Protein AF-A0A7V3FYU0-F1 (afdb_monomer)

Nearest PDB structures (foldseek):
  7xhv-assembly1_A  TM=7.134E-01  e=4.755E-02  Mus musculus
  3eeh-assembly1_A  TM=7.083E-01  e=7.021E-02  Haloarcula marismortui
  4zqd-assembly2_C  TM=6.406E-01  e=5.778E-02  Mus musculus
  6e3u-assembly1_A  TM=6.065E-01  e=4.755E-02  Mus musculus
  4zp4-assembly2_C  TM=5.698E-01  e=6.579E-02  Mus musculus

Mean predicted aligned error: 11.91 Å

Structure (mmCIF, N/CA/C/O backbone):
data_AF-A0A7V3FYU0-F1
#
_entry.id   AF-A0A7V3FYU0-F1
#
loop_
_atom_site.group_PDB
_atom_site.id
_atom_site.type_symbol
_atom_site.label_atom_id
_atom_site.label_alt_id
_atom_site.label_comp_id
_atom_site.label_asym_id
_atom_site.label_entity_id
_atom_site.label_seq_id
_atom_site.pdbx_PDB_ins_code
_atom_site.Cartn_x
_atom_site.Cartn_y
_atom_site.Cartn_z
_atom_site.occupancy
_atom_site.B_iso_or_equiv
_atom_site.auth_seq_id
_atom_site.auth_comp_id
_atom_site.auth_asym_id
_atom_site.auth_atom_id
_atom_site.pdbx_PDB_model_num
ATOM 1 N N . MET A 1 1 ? -1.149 9.974 63.759 1.00 42.44 1 MET A N 1
ATOM 2 C CA . MET A 1 1 ? -1.569 8.690 63.158 1.00 42.44 1 MET A CA 1
ATOM 3 C C . MET A 1 1 ? -2.944 8.924 62.542 1.00 42.44 1 MET A C 1
ATOM 5 O O . MET A 1 1 ? -3.722 9.598 63.203 1.00 42.44 1 MET A O 1
ATOM 9 N N . ALA A 1 2 ? -3.176 8.414 61.322 1.00 36.56 2 ALA A N 1
ATOM 10 C CA . ALA A 1 2 ? -4.229 8.757 60.337 1.00 36.56 2 ALA A CA 1
ATOM 11 C C . ALA A 1 2 ? -4.003 10.093 59.594 1.00 36.56 2 ALA A C 1
ATOM 13 O O . ALA A 1 2 ? -3.710 11.099 60.227 1.00 36.56 2 ALA A O 1
ATOM 14 N N . GLU A 1 3 ? -4.116 10.221 58.274 1.00 37.09 3 GLU A N 1
ATOM 15 C CA . GLU A 1 3 ? -4.062 9.294 57.135 1.00 37.09 3 GLU A CA 1
ATOM 16 C C . GLU A 1 3 ? -3.804 10.192 55.908 1.00 37.09 3 GLU A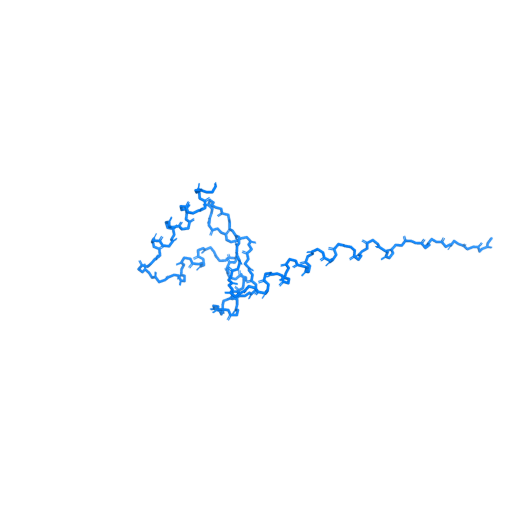 C 1
ATOM 18 O O . GLU A 1 3 ? -4.351 11.291 55.816 1.00 37.09 3 GLU A O 1
ATOM 23 N N . ARG A 1 4 ? -2.913 9.785 54.997 1.00 37.16 4 ARG A N 1
ATOM 24 C CA . ARG A 1 4 ? -2.650 10.512 53.748 1.00 37.16 4 ARG A CA 1
ATOM 25 C C . ARG A 1 4 ? -3.772 10.215 52.757 1.00 37.16 4 ARG A C 1
ATOM 27 O O . ARG A 1 4 ? -3.982 9.053 52.433 1.00 37.16 4 ARG A O 1
ATOM 34 N N . GLN A 1 5 ? -4.361 11.247 52.167 1.00 43.19 5 GLN A N 1
ATOM 35 C CA . GLN A 1 5 ? -5.032 11.135 50.871 1.00 43.19 5 GLN A CA 1
ATOM 36 C C . GLN A 1 5 ? -4.252 11.941 49.828 1.00 43.19 5 GLN A C 1
ATOM 38 O O . GLN A 1 5 ? -4.171 13.162 49.948 1.00 43.19 5 GLN A O 1
ATOM 43 N N . PRO A 1 6 ? -3.699 11.295 48.788 1.00 45.72 6 PRO A N 1
ATOM 44 C CA . PRO A 1 6 ? -3.443 11.939 47.516 1.00 45.72 6 PRO A CA 1
ATOM 45 C C . PRO A 1 6 ? -4.488 11.456 46.505 1.00 45.72 6 PRO A C 1
ATOM 47 O O . PRO A 1 6 ? -4.383 10.385 45.914 1.00 45.72 6 PRO A O 1
ATOM 50 N N . GLN A 1 7 ? -5.525 12.265 46.328 1.00 46.53 7 GLN A N 1
ATOM 51 C CA . GLN A 1 7 ? -6.423 12.215 45.183 1.00 46.53 7 GLN A CA 1
ATOM 52 C C . GLN A 1 7 ? -5.800 13.116 44.117 1.00 46.53 7 GLN A C 1
ATOM 54 O O . GLN A 1 7 ? -5.718 14.304 44.390 1.00 46.53 7 GLN A O 1
ATOM 59 N N . THR A 1 8 ? -5.310 12.587 42.986 1.00 47.75 8 THR A N 1
ATOM 60 C CA . THR A 1 8 ? -5.244 13.225 41.641 1.00 47.75 8 THR A CA 1
ATOM 61 C C . THR A 1 8 ? -4.439 12.316 40.694 1.00 47.75 8 THR A C 1
ATOM 63 O O . THR A 1 8 ? -3.232 12.472 40.618 1.00 47.75 8 THR A O 1
ATOM 66 N N . ASP A 1 9 ? -5.063 11.384 39.962 1.00 47.47 9 ASP A N 1
ATOM 67 C CA . ASP A 1 9 ? -4.376 10.740 38.812 1.00 47.47 9 ASP A CA 1
ATOM 68 C C . ASP A 1 9 ? -5.307 10.109 37.751 1.00 47.47 9 ASP A C 1
ATOM 70 O O . ASP A 1 9 ? -4.876 9.324 36.916 1.00 47.47 9 ASP A O 1
ATOM 74 N N . VAL A 1 10 ? -6.607 10.440 37.736 1.00 50.59 10 VAL A N 1
ATOM 75 C CA . VAL A 1 10 ? -7.560 9.814 36.784 1.00 50.59 10 VAL A CA 1
ATOM 76 C C . VAL A 1 10 ? -7.943 10.742 35.621 1.00 50.59 10 VAL A C 1
ATOM 78 O O . VAL A 1 10 ? -8.392 10.281 34.578 1.00 50.59 10 VAL A O 1
ATOM 81 N N . ALA A 1 11 ? -7.712 12.053 35.736 1.00 49.72 11 ALA A N 1
ATOM 82 C CA . ALA A 1 11 ? -8.181 13.022 34.739 1.00 49.72 11 ALA A CA 1
ATOM 83 C C . ALA A 1 11 ? -7.247 13.207 33.525 1.00 49.72 11 ALA A C 1
ATOM 85 O O . ALA A 1 11 ? -7.680 13.745 32.515 1.00 49.72 11 ALA A O 1
ATOM 86 N N . ARG A 1 12 ? -5.982 12.763 33.580 1.00 44.59 12 ARG A N 1
ATOM 87 C CA . ARG A 1 12 ? -5.005 13.018 32.499 1.00 44.59 12 ARG A CA 1
ATOM 88 C C . ARG A 1 12 ? -5.015 11.968 31.380 1.00 44.59 12 ARG A C 1
ATOM 90 O O . ARG A 1 12 ? -4.503 12.230 30.300 1.00 44.59 12 ARG A O 1
ATOM 97 N N . SER A 1 13 ? -5.602 10.793 31.615 1.00 47.97 13 SER A N 1
ATOM 98 C CA . SER A 1 13 ? -5.579 9.680 30.652 1.00 47.97 13 SER A CA 1
ATOM 99 C C . SER A 1 13 ? -6.702 9.724 29.604 1.00 47.97 13 SER A C 1
ATOM 101 O O . SER A 1 13 ? -6.665 8.938 28.659 1.00 47.97 13 SER A O 1
ATOM 103 N N . LEU A 1 14 ? -7.705 10.594 29.760 1.00 51.25 14 LEU A N 1
ATOM 104 C CA . LEU A 1 14 ? -8.880 10.632 28.877 1.00 51.25 14 LEU A CA 1
ATOM 105 C C . LEU A 1 14 ? -8.682 11.529 27.642 1.00 51.25 14 LEU A C 1
ATOM 107 O O . LEU A 1 14 ? -9.280 11.262 26.605 1.00 51.25 14 LEU A O 1
ATOM 111 N N . ASP A 1 15 ? -7.796 12.526 27.701 1.00 51.16 15 ASP A N 1
ATOM 112 C CA . ASP A 1 15 ? -7.556 13.449 26.581 1.00 51.16 15 ASP A CA 1
ATOM 113 C C . ASP A 1 15 ? -6.727 12.838 25.439 1.00 51.16 15 ASP A C 1
ATOM 115 O O . ASP A 1 15 ? -6.941 13.158 24.270 1.00 51.16 15 ASP A O 1
ATOM 119 N N . GLN A 1 16 ? -5.814 11.907 25.736 1.00 51.53 16 GLN A N 1
ATOM 120 C CA . GLN A 1 16 ? -4.921 11.339 24.717 1.00 51.53 16 GLN A CA 1
ATOM 121 C C . GLN A 1 16 ? -5.638 10.354 23.768 1.00 51.53 16 GLN A C 1
ATOM 123 O O . GLN A 1 16 ? -5.183 10.146 22.646 1.00 51.53 16 GLN A O 1
ATOM 128 N N . ASN A 1 17 ? -6.763 9.763 24.196 1.00 48.16 17 ASN A N 1
ATOM 129 C CA . ASN A 1 17 ? -7.499 8.734 23.445 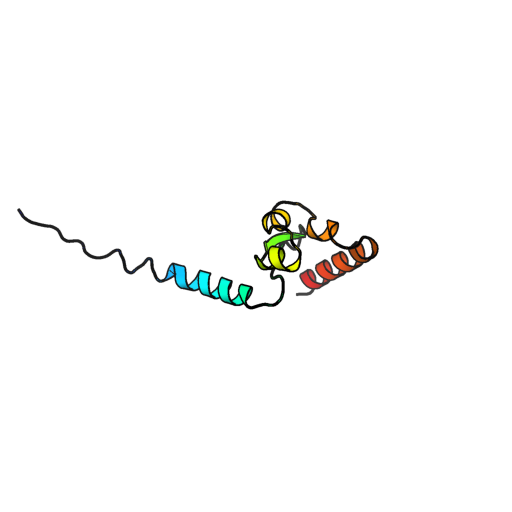1.00 48.16 17 ASN A CA 1
ATOM 130 C C . ASN A 1 17 ? -8.556 9.311 22.473 1.00 48.16 17 ASN A C 1
ATOM 132 O O . ASN A 1 17 ? -9.078 8.605 21.607 1.00 48.16 17 ASN A O 1
ATOM 136 N N . SER A 1 18 ? -8.872 10.602 22.598 1.00 46.53 18 SER A N 1
ATOM 137 C CA . SER A 1 18 ? -9.885 11.289 21.781 1.00 46.53 18 SER A CA 1
ATOM 138 C C . SER A 1 18 ? -9.362 11.693 20.396 1.00 46.53 18 SER A C 1
ATOM 140 O O . SER A 1 18 ? -10.123 11.737 19.434 1.00 46.53 18 SER A O 1
ATOM 142 N N . ALA A 1 19 ? -8.059 11.972 20.273 1.00 51.88 19 ALA A N 1
ATOM 143 C CA . ALA A 1 19 ? -7.453 12.405 19.011 1.00 51.88 19 ALA A CA 1
ATOM 144 C C . ALA A 1 19 ? -7.248 11.241 18.025 1.00 51.88 19 ALA A C 1
ATOM 146 O O . ALA A 1 19 ? -7.515 11.384 16.834 1.00 51.88 19 ALA A O 1
ATOM 147 N N . SER A 1 20 ? -6.826 10.073 18.519 1.00 53.25 20 SER A N 1
ATOM 148 C CA . SER A 1 20 ? -6.601 8.884 17.682 1.00 53.25 20 SER A CA 1
ATOM 149 C C . SER A 1 20 ? -7.903 8.329 17.094 1.00 53.25 20 SER A C 1
ATOM 151 O O . SER A 1 20 ? -7.940 7.949 15.928 1.00 53.25 20 SER A O 1
ATOM 153 N N . SER A 1 21 ? -8.990 8.357 17.871 1.00 54.19 21 SER A N 1
ATOM 154 C CA . SER A 1 21 ? -10.300 7.833 17.458 1.00 54.19 21 SER A CA 1
ATOM 155 C C . SER A 1 21 ? -11.012 8.710 16.422 1.00 54.19 21 SER A C 1
ATOM 157 O O . SER A 1 21 ? -11.720 8.192 15.559 1.00 54.19 21 SER A O 1
ATOM 159 N N . ALA A 1 22 ? -10.805 10.031 16.451 1.00 60.59 22 ALA A N 1
ATOM 160 C CA . ALA A 1 22 ? -11.360 10.934 15.442 1.00 60.59 22 ALA A CA 1
ATOM 161 C C . ALA A 1 22 ? -10.714 10.730 14.058 1.00 60.59 22 ALA A C 1
ATOM 163 O O . ALA A 1 22 ? -11.416 10.74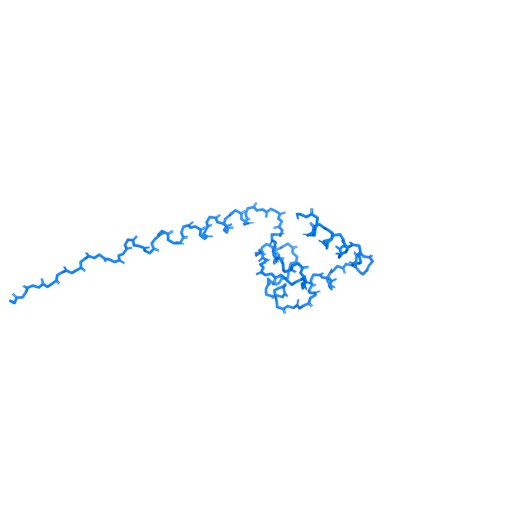1 13.046 1.00 60.59 22 ALA A O 1
ATOM 164 N N . HIS A 1 23 ? -9.395 10.508 14.012 1.00 61.12 23 HIS A N 1
ATOM 165 C CA . HIS A 1 23 ? -8.680 10.226 12.764 1.00 61.12 23 HIS A CA 1
ATOM 166 C C . HIS A 1 23 ? -9.095 8.882 12.155 1.00 61.12 23 HIS A C 1
ATOM 168 O O . HIS A 1 23 ? -9.357 8.818 10.956 1.00 61.12 23 HIS A O 1
ATOM 174 N N . GLU A 1 24 ? -9.222 7.832 12.972 1.00 64.06 24 GLU A N 1
ATOM 175 C CA . GLU A 1 24 ? -9.715 6.528 12.509 1.00 64.06 24 GLU A CA 1
ATOM 176 C C . GLU A 1 24 ? -11.151 6.617 11.976 1.00 64.06 24 GLU A C 1
ATOM 178 O O . GLU A 1 24 ? -11.429 6.093 10.904 1.00 64.06 24 GLU A O 1
ATOM 183 N N . SER A 1 25 ? -12.040 7.354 12.652 1.00 65.06 25 SER A N 1
ATOM 184 C CA . SER A 1 25 ? -13.434 7.539 12.215 1.00 65.06 25 SER A CA 1
ATOM 185 C C . SER A 1 25 ? -13.549 8.231 10.848 1.00 65.06 25 SER A C 1
ATOM 187 O O . SER A 1 25 ? -14.358 7.837 10.006 1.00 65.06 25 SER A O 1
ATOM 189 N N . LEU A 1 26 ? -12.706 9.238 10.587 1.00 71.69 26 LEU A N 1
ATOM 190 C CA . LEU A 1 26 ? -12.659 9.907 9.284 1.00 71.69 26 LEU A CA 1
ATOM 191 C C . LEU A 1 26 ? -12.171 8.963 8.186 1.00 71.69 26 LEU A C 1
ATOM 193 O O . LEU A 1 26 ? -12.786 8.907 7.123 1.00 71.69 26 LEU A O 1
ATOM 197 N N . ILE A 1 27 ? -11.105 8.205 8.448 1.00 72.00 27 ILE A N 1
ATOM 198 C CA . ILE A 1 27 ? -10.545 7.246 7.489 1.00 72.00 27 ILE A CA 1
ATOM 199 C C . ILE A 1 27 ? -11.553 6.129 7.191 1.00 72.00 27 ILE A C 1
ATOM 201 O O . ILE A 1 27 ? -11.724 5.754 6.032 1.00 72.00 27 ILE A O 1
ATOM 205 N N . ASP A 1 28 ? -12.272 5.651 8.206 1.00 67.62 28 ASP A N 1
ATOM 206 C CA . ASP A 1 28 ? -13.292 4.614 8.051 1.00 67.62 28 ASP A CA 1
ATOM 207 C C . ASP A 1 28 ? -14.519 5.102 7.263 1.00 67.62 28 ASP A C 1
ATOM 209 O O . ASP A 1 28 ? -15.179 4.293 6.611 1.00 67.62 28 ASP A O 1
ATOM 213 N N . SER A 1 29 ? -14.806 6.408 7.260 1.00 73.56 29 SER A N 1
ATOM 214 C CA . SER A 1 29 ? -15.920 6.984 6.490 1.00 73.56 29 SER A CA 1
ATOM 215 C C . SER A 1 29 ? -15.656 7.115 4.982 1.00 73.56 29 SER A C 1
ATOM 217 O O . SER A 1 29 ? -16.584 7.397 4.223 1.00 73.56 29 SER A O 1
ATOM 219 N N . ILE A 1 30 ? -14.412 6.920 4.532 1.00 79.81 30 ILE A N 1
ATOM 220 C CA . ILE A 1 30 ? -14.028 7.058 3.124 1.00 79.81 30 ILE A CA 1
ATOM 221 C C . ILE A 1 30 ? -14.295 5.743 2.378 1.00 79.81 30 ILE A C 1
ATOM 223 O O . ILE A 1 30 ? -13.822 4.675 2.769 1.00 79.81 30 ILE A O 1
ATOM 227 N N . ASP A 1 31 ? -14.984 5.829 1.237 1.00 76.25 31 ASP A N 1
ATOM 228 C CA . ASP A 1 31 ? -15.151 4.722 0.283 1.00 76.25 31 ASP A CA 1
ATOM 229 C C . ASP A 1 31 ? -13.885 4.515 -0.567 1.00 76.25 31 ASP A C 1
ATOM 231 O O . ASP A 1 31 ? -13.892 4.577 -1.796 1.00 76.25 31 ASP A O 1
ATOM 235 N N . GLY A 1 32 ? -12.755 4.304 0.102 1.00 87.00 32 GLY A N 1
ATOM 236 C CA . GLY A 1 32 ? -11.448 4.197 -0.528 1.00 87.00 32 GLY A CA 1
ATOM 237 C C . GLY A 1 32 ? -10.380 3.716 0.443 1.00 87.00 32 GLY A C 1
ATOM 238 O O . GLY A 1 32 ? -10.590 3.635 1.651 1.00 87.00 32 GLY A O 1
ATOM 239 N N . ILE A 1 33 ? -9.217 3.378 -0.106 1.00 90.31 33 ILE A N 1
ATOM 240 C CA . ILE A 1 33 ? -8.067 2.943 0.682 1.00 90.31 33 ILE A CA 1
ATOM 241 C C . ILE A 1 33 ? -7.148 4.141 0.871 1.00 90.31 33 ILE A C 1
ATOM 243 O O . ILE A 1 33 ? -6.524 4.607 -0.081 1.00 90.31 33 ILE A O 1
ATOM 247 N N . VAL A 1 34 ? -7.044 4.615 2.109 1.00 90.62 34 VAL A N 1
ATOM 248 C CA . VAL A 1 34 ? -6.021 5.589 2.503 1.00 90.62 34 VAL A CA 1
ATOM 249 C C . VAL A 1 34 ? -4.730 4.841 2.811 1.00 90.62 34 VAL A C 1
ATOM 251 O O . VAL A 1 34 ? -4.758 3.823 3.510 1.00 90.62 34 VAL 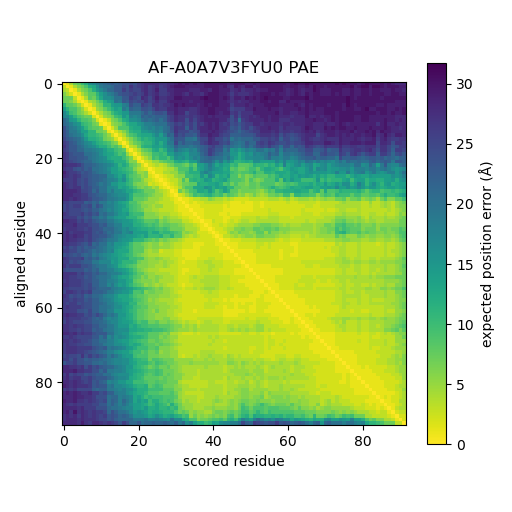A O 1
ATOM 254 N N . TRP A 1 35 ? -3.612 5.339 2.293 1.00 90.94 35 TRP A N 1
ATOM 255 C CA . TRP A 1 35 ? -2.289 4.770 2.511 1.00 90.94 35 TRP A CA 1
ATOM 256 C C . TRP A 1 35 ? -1.214 5.859 2.546 1.00 90.94 35 TRP A C 1
ATOM 258 O O . TRP A 1 35 ? -1.369 6.927 1.961 1.00 90.94 35 TRP A O 1
ATOM 268 N N . GLU A 1 36 ? -0.109 5.552 3.217 1.00 90.38 36 GLU A N 1
ATOM 269 C CA . GLU A 1 36 ? 1.125 6.339 3.226 1.00 90.38 36 GLU A CA 1
ATOM 270 C C . GLU A 1 36 ? 2.289 5.428 2.837 1.00 90.38 36 GLU A C 1
ATOM 272 O O . GLU A 1 36 ? 2.289 4.241 3.175 1.00 90.38 36 GLU A O 1
ATOM 277 N N . ALA A 1 37 ? 3.289 5.967 2.141 1.00 88.62 37 ALA A N 1
ATOM 278 C CA . ALA A 1 37 ? 4.468 5.213 1.735 1.00 88.62 37 ALA A CA 1
ATOM 279 C C . ALA A 1 37 ? 5.745 6.057 1.779 1.00 88.62 37 ALA A C 1
ATOM 281 O O . ALA A 1 37 ? 5.722 7.269 1.564 1.00 88.62 37 ALA A O 1
ATOM 282 N N . ASP A 1 38 ? 6.880 5.390 1.998 1.00 84.88 38 ASP A N 1
ATOM 283 C CA . ASP A 1 38 ? 8.200 5.981 1.803 1.00 84.88 38 ASP A CA 1
ATOM 284 C C . ASP A 1 38 ? 8.408 6.264 0.301 1.00 84.88 38 ASP A C 1
ATOM 286 O O . ASP A 1 38 ? 8.395 5.327 -0.503 1.00 84.88 38 ASP A O 1
ATOM 290 N N . PRO A 1 39 ? 8.645 7.522 -0.104 1.00 78.44 39 PRO A N 1
ATOM 291 C CA . PRO A 1 39 ? 8.728 7.904 -1.512 1.00 78.44 39 PRO A CA 1
ATOM 292 C C . PRO A 1 39 ? 9.970 7.347 -2.228 1.00 78.44 39 PRO A C 1
ATOM 294 O O . PRO A 1 39 ? 9.979 7.213 -3.452 1.00 78.44 39 PRO A O 1
ATOM 297 N N . LYS A 1 40 ? 11.035 7.012 -1.489 1.00 78.75 40 LYS A N 1
ATOM 298 C CA . LYS A 1 40 ? 12.271 6.446 -2.046 1.00 78.75 40 LYS A CA 1
ATOM 299 C C . LYS A 1 40 ? 12.148 4.939 -2.216 1.00 78.75 40 LYS A C 1
ATOM 301 O O . LYS A 1 40 ? 12.559 4.407 -3.245 1.00 78.75 40 LYS A O 1
ATOM 306 N N . ALA A 1 41 ? 11.602 4.266 -1.205 1.00 77.50 41 ALA A N 1
ATOM 307 C CA . ALA A 1 41 ? 11.506 2.810 -1.164 1.00 77.50 41 ALA A CA 1
ATOM 308 C C . ALA A 1 41 ? 10.187 2.253 -1.730 1.00 77.50 41 ALA A C 1
ATOM 310 O O . ALA A 1 41 ? 10.100 1.044 -1.924 1.00 77.50 41 ALA A O 1
ATOM 311 N N . LEU A 1 42 ? 9.173 3.100 -1.961 1.00 77.75 42 LEU A N 1
ATOM 312 C CA . LEU A 1 42 ? 7.787 2.709 -2.273 1.00 77.75 42 LEU A CA 1
ATOM 313 C C . LEU A 1 42 ? 7.239 1.642 -1.313 1.00 77.75 42 LEU A C 1
ATOM 315 O O . LEU A 1 42 ? 6.477 0.755 -1.693 1.00 77.75 42 LEU A O 1
ATOM 319 N N . ARG A 1 43 ? 7.655 1.721 -0.047 1.00 85.19 43 ARG A N 1
ATOM 320 C CA . ARG A 1 43 ? 7.199 0.826 1.014 1.00 85.19 43 ARG A CA 1
ATOM 321 C C . ARG A 1 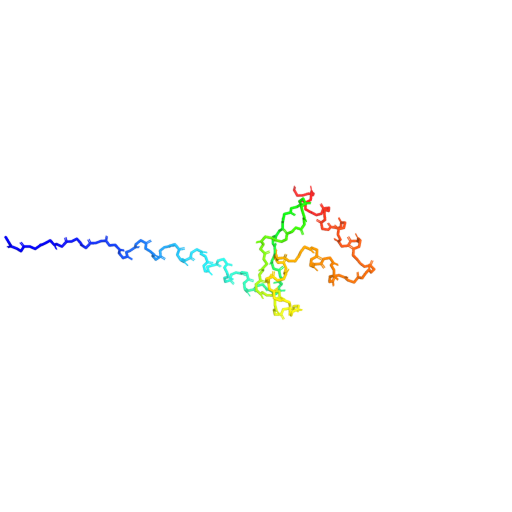43 ? 6.099 1.517 1.798 1.00 85.19 43 ARG A C 1
ATOM 323 O O . ARG A 1 43 ? 6.334 2.612 2.308 1.00 85.19 43 ARG A O 1
ATOM 330 N N . PHE A 1 44 ? 4.948 0.868 1.932 1.00 90.62 44 PHE A N 1
ATOM 331 C CA . PHE A 1 44 ? 3.851 1.407 2.725 1.00 90.62 44 PHE A CA 1
ATOM 332 C C . PHE A 1 44 ? 4.233 1.503 4.205 1.00 90.62 44 PHE A C 1
ATOM 334 O O . PHE A 1 44 ? 4.807 0.578 4.779 1.00 90.62 44 PHE A O 1
ATOM 341 N N . THR A 1 45 ? 3.925 2.643 4.813 1.00 90.38 45 THR A N 1
ATOM 342 C CA . THR A 1 45 ? 4.098 2.921 6.247 1.00 90.38 45 THR A CA 1
ATOM 343 C C . THR A 1 45 ? 2.767 2.905 6.985 1.00 90.38 45 THR A C 1
ATOM 345 O O . THR A 1 45 ? 2.734 2.624 8.181 1.00 90.38 45 THR A O 1
ATOM 348 N N . PHE A 1 46 ? 1.673 3.151 6.267 1.00 90.88 46 PHE A N 1
ATOM 349 C CA . PHE A 1 46 ? 0.312 3.065 6.771 1.00 90.88 46 PHE A CA 1
ATOM 350 C C . PHE A 1 46 ? -0.618 2.600 5.651 1.00 90.88 46 PHE A C 1
ATOM 352 O O . PHE A 1 46 ? -0.490 3.049 4.514 1.00 90.88 46 PHE A O 1
ATOM 359 N N . VAL A 1 47 ? -1.572 1.727 5.975 1.00 91.62 47 VAL A N 1
ATOM 360 C CA . VAL A 1 47 ? -2.686 1.357 5.095 1.00 91.62 47 VAL A CA 1
ATOM 361 C C . VAL A 1 47 ? -3.935 1.203 5.957 1.00 91.62 47 VAL A C 1
ATOM 363 O O . VAL A 1 47 ? -3.920 0.512 6.975 1.00 91.62 47 VAL A O 1
ATOM 366 N N . SER A 1 48 ? -5.017 1.864 5.557 1.00 91.06 48 SER A N 1
ATOM 367 C CA . SER A 1 48 ? -6.317 1.770 6.225 1.00 91.06 48 SER A CA 1
ATOM 368 C C . SER A 1 48 ? -6.892 0.347 6.179 1.00 91.06 48 SER A C 1
ATOM 370 O O . SER A 1 48 ? -6.717 -0.382 5.200 1.00 91.06 48 SER A O 1
ATOM 372 N N . LYS A 1 49 ? -7.663 -0.036 7.207 1.00 90.00 49 LYS A N 1
ATOM 373 C CA . LYS A 1 49 ? -8.337 -1.351 7.281 1.00 90.00 49 LYS A CA 1
ATOM 374 C C . LYS A 1 49 ? -9.316 -1.597 6.131 1.00 90.00 49 LYS A C 1
ATOM 376 O O . LYS A 1 49 ? -9.630 -2.744 5.822 1.00 90.00 49 LYS A O 1
ATOM 381 N N . GLN A 1 50 ? -9.745 -0.536 5.450 1.00 89.75 50 GLN A N 1
ATOM 382 C CA . GLN A 1 50 ? -10.586 -0.636 4.262 1.00 89.75 50 GLN A CA 1
ATOM 383 C C . GLN A 1 50 ? -9.929 -1.423 3.124 1.00 89.75 50 GLN A C 1
ATOM 385 O O . GLN A 1 50 ? -10.649 -2.003 2.314 1.00 89.75 50 GLN A O 1
ATOM 390 N N . ALA A 1 51 ? -8.596 -1.536 3.088 1.00 91.62 51 ALA A N 1
ATOM 391 C CA . ALA A 1 51 ? -7.908 -2.404 2.133 1.00 91.62 51 ALA A CA 1
ATOM 392 C C . ALA A 1 51 ? -8.347 -3.873 2.238 1.00 91.62 51 ALA A C 1
ATOM 394 O O . ALA A 1 51 ? -8.540 -4.530 1.214 1.00 91.62 51 ALA A O 1
ATOM 395 N N . GLU A 1 52 ? -8.587 -4.366 3.456 1.00 92.94 52 GLU A N 1
ATOM 396 C CA . GLU A 1 52 ? -9.041 -5.743 3.680 1.00 92.94 52 GLU A CA 1
ATOM 397 C C . GLU A 1 52 ? -10.471 -5.935 3.170 1.00 92.94 52 GLU A C 1
ATOM 399 O O . GLU A 1 52 ? -10.790 -6.958 2.573 1.00 92.94 52 GLU A O 1
ATOM 404 N N . ARG A 1 53 ? -11.331 -4.925 3.349 1.00 89.25 53 ARG A N 1
ATOM 405 C CA . ARG A 1 53 ? -12.726 -4.957 2.892 1.00 89.25 53 ARG A CA 1
ATOM 406 C C . ARG A 1 53 ? -12.852 -4.831 1.374 1.00 89.25 53 ARG A C 1
ATOM 408 O O . ARG A 1 53 ? -13.672 -5.520 0.778 1.00 89.25 53 ARG A O 1
ATOM 415 N N . ILE A 1 54 ? -12.099 -3.913 0.767 1.00 89.62 54 ILE A N 1
ATOM 416 C CA . ILE A 1 54 ? -12.237 -3.553 -0.651 1.00 89.62 54 ILE A CA 1
ATOM 417 C C . ILE A 1 54 ? -11.490 -4.548 -1.544 1.00 89.62 54 ILE A C 1
ATOM 419 O O . ILE A 1 54 ? -12.021 -4.948 -2.577 1.00 89.62 54 ILE A O 1
ATOM 423 N N . LEU A 1 55 ? -10.276 -4.954 -1.155 1.00 90.81 55 LEU A N 1
ATOM 424 C CA . LEU A 1 55 ? -9.407 -5.801 -1.980 1.00 90.81 55 LEU A CA 1
ATOM 425 C C . LEU A 1 55 ? -9.193 -7.208 -1.406 1.00 90.81 55 LEU A C 1
ATOM 427 O O . LEU A 1 55 ? -8.660 -8.062 -2.106 1.00 90.81 55 LEU A O 1
ATOM 431 N N . GLY A 1 56 ? -9.606 -7.477 -0.164 1.00 92.50 56 GLY A N 1
ATOM 432 C CA . GLY A 1 56 ? -9.502 -8.810 0.445 1.00 92.50 56 GLY A CA 1
ATOM 433 C C . GLY A 1 56 ? -8.129 -9.149 1.029 1.00 92.50 56 GLY A C 1
ATOM 434 O O . GLY A 1 56 ? -7.948 -10.250 1.546 1.00 92.50 56 GLY A O 1
ATOM 435 N N . TYR A 1 57 ? -7.165 -8.228 0.968 1.00 92.44 57 TYR A N 1
ATOM 436 C CA . TYR A 1 57 ? -5.799 -8.469 1.431 1.00 92.44 57 TYR A CA 1
ATOM 437 C C . TYR A 1 57 ? -5.560 -7.882 2.822 1.00 92.44 57 TYR A C 1
ATOM 439 O O . TYR A 1 57 ? -5.808 -6.686 3.002 1.00 92.44 57 TYR A O 1
ATOM 447 N N . PRO A 1 58 ? -5.028 -8.667 3.781 1.00 94.38 58 PRO A N 1
ATOM 448 C CA . PRO A 1 58 ? -4.712 -8.178 5.118 1.00 94.38 58 PRO A CA 1
ATOM 449 C C . PRO A 1 58 ? -3.748 -6.994 5.072 1.00 94.38 58 PRO A C 1
ATOM 451 O O . PRO A 1 58 ? -2.717 -7.085 4.405 1.00 94.38 58 PRO A O 1
ATOM 454 N N . VAL A 1 59 ? -4.001 -5.938 5.853 1.00 93.81 59 VAL A N 1
ATOM 455 C CA . VAL A 1 59 ? -3.143 -4.733 5.931 1.00 93.81 59 VAL A CA 1
ATOM 456 C C . VAL A 1 59 ? -1.685 -5.096 6.216 1.00 93.81 59 VAL A C 1
ATOM 458 O O . VAL A 1 59 ? -0.768 -4.478 5.682 1.00 93.81 59 VAL A O 1
ATOM 461 N N . ARG A 1 60 ? -1.460 -6.154 7.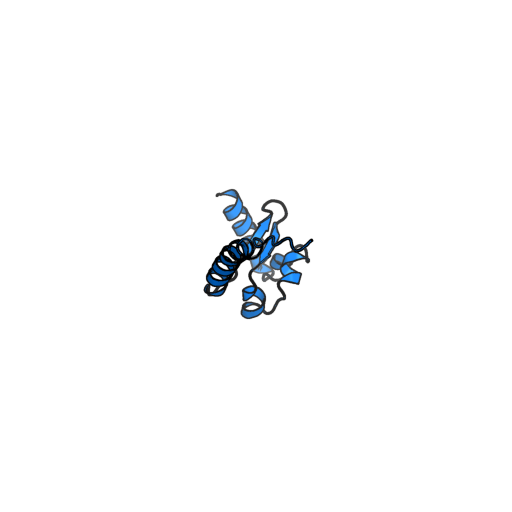003 1.00 94.25 60 ARG A N 1
ATOM 462 C CA . ARG A 1 60 ? -0.122 -6.686 7.283 1.00 94.25 60 ARG A CA 1
ATOM 463 C C . ARG A 1 60 ? 0.680 -6.960 6.007 1.00 94.25 60 ARG A C 1
ATOM 465 O O . ARG A 1 60 ? 1.848 -6.598 5.962 1.00 94.25 60 ARG A O 1
ATOM 472 N N . GLN A 1 61 ? 0.072 -7.567 4.987 1.00 93.94 61 GLN A N 1
ATOM 473 C CA . GLN A 1 61 ? 0.777 -7.913 3.748 1.00 93.94 61 GLN A CA 1
ATOM 474 C C . GLN A 1 61 ? 1.236 -6.655 3.012 1.00 93.94 61 GLN A C 1
ATOM 476 O O . GLN A 1 61 ? 2.378 -6.583 2.577 1.00 93.94 61 GLN A O 1
ATOM 481 N N . TRP A 1 62 ? 0.400 -5.613 2.980 1.00 93.50 62 TRP A N 1
ATOM 482 C CA . TRP A 1 62 ? 0.771 -4.324 2.396 1.00 93.50 62 TRP A CA 1
ATOM 483 C C . TRP A 1 62 ? 1.994 -3.693 3.073 1.00 93.50 62 TRP A C 1
ATOM 485 O O . TRP A 1 62 ? 2.815 -3.075 2.399 1.00 93.50 62 TRP A O 1
ATOM 495 N N . LEU A 1 63 ? 2.103 -3.824 4.399 1.00 92.00 63 LEU A N 1
ATOM 496 C CA . LEU A 1 63 ? 3.161 -3.198 5.200 1.00 92.00 63 LEU A CA 1
ATOM 497 C 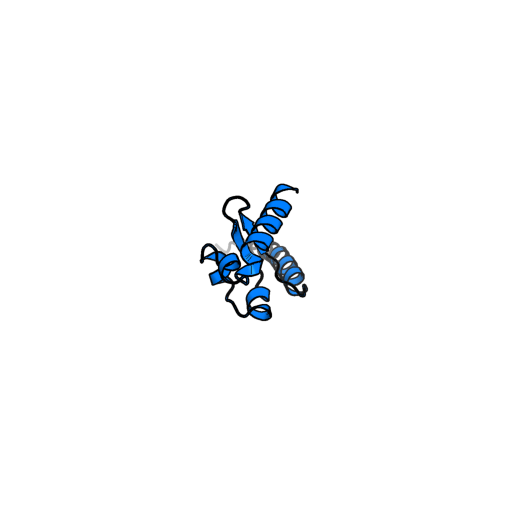C . LEU A 1 63 ? 4.453 -4.028 5.248 1.00 92.00 63 LEU A C 1
ATOM 499 O O . LEU A 1 63 ? 5.548 -3.465 5.293 1.00 92.00 63 LEU A O 1
ATOM 503 N N . GLU A 1 64 ? 4.335 -5.355 5.280 1.00 93.06 64 GLU A N 1
ATOM 504 C CA . GLU A 1 64 ? 5.461 -6.267 5.501 1.00 93.06 64 GLU A CA 1
ATOM 505 C C . GLU A 1 64 ? 6.055 -6.819 4.202 1.00 93.06 64 GLU A C 1
ATOM 507 O O . GLU A 1 64 ? 7.256 -7.086 4.168 1.00 93.06 64 GLU A O 1
ATOM 512 N N . GLU A 1 65 ? 5.262 -6.980 3.138 1.00 91.88 65 GLU A N 1
ATOM 513 C CA . GLU A 1 65 ? 5.721 -7.585 1.885 1.00 91.88 65 GLU A CA 1
ATOM 514 C C . GLU A 1 65 ? 6.235 -6.512 0.906 1.00 91.88 65 GLU A C 1
ATOM 516 O O . GLU A 1 65 ? 5.461 -5.704 0.377 1.00 91.88 65 GLU A O 1
ATOM 521 N N . PRO A 1 66 ? 7.548 -6.480 0.603 1.00 86.19 66 PRO A N 1
ATOM 522 C CA . PRO A 1 66 ? 8.087 -5.524 -0.354 1.00 86.19 66 PRO A CA 1
ATOM 523 C C . PRO A 1 66 ? 7.486 -5.738 -1.745 1.00 86.19 66 PRO A C 1
ATOM 525 O O . PRO A 1 66 ? 7.440 -6.858 -2.253 1.00 86.19 66 PRO A O 1
ATOM 528 N N . GLY A 1 67 ? 7.049 -4.652 -2.383 1.00 86.75 67 GLY A N 1
ATOM 529 C CA . GLY A 1 67 ? 6.455 -4.712 -3.720 1.00 86.75 67 GLY A CA 1
ATOM 530 C C . GLY A 1 67 ? 5.051 -5.320 -3.760 1.00 86.75 67 GLY A C 1
ATOM 531 O O . GLY A 1 67 ? 4.566 -5.595 -4.854 1.00 86.75 67 GLY A O 1
ATOM 532 N N . PHE A 1 68 ? 4.387 -5.504 -2.609 1.00 91.38 68 PHE A N 1
ATOM 533 C CA . PHE A 1 68 ? 3.030 -6.049 -2.524 1.00 91.38 68 PHE A CA 1
ATOM 534 C C . PHE A 1 68 ? 2.083 -5.419 -3.554 1.00 91.38 68 PHE A C 1
ATOM 536 O O . PHE A 1 68 ? 1.545 -6.120 -4.406 1.00 91.38 68 PHE A O 1
ATOM 543 N N . TRP A 1 69 ? 1.936 -4.093 -3.531 1.00 89.75 69 TRP A N 1
ATOM 544 C CA . TRP A 1 69 ? 1.037 -3.377 -4.440 1.00 89.75 69 TRP A CA 1
ATOM 545 C C . TRP A 1 69 ? 1.396 -3.610 -5.909 1.00 89.75 69 TRP A C 1
ATOM 547 O O . TRP A 1 69 ? 0.544 -4.045 -6.675 1.00 89.75 69 TRP A O 1
ATOM 557 N N . VAL A 1 70 ? 2.667 -3.433 -6.280 1.00 89.38 70 VAL A N 1
ATOM 558 C CA . VAL A 1 70 ? 3.162 -3.645 -7.652 1.00 89.38 70 VAL A CA 1
ATOM 559 C C . VAL A 1 70 ? 2.849 -5.053 -8.161 1.00 89.38 70 VAL A C 1
ATOM 561 O O . VAL A 1 70 ? 2.391 -5.229 -9.290 1.00 89.38 70 VAL A O 1
ATOM 564 N N . ASN A 1 71 ? 3.064 -6.069 -7.325 1.00 91.19 71 ASN A N 1
ATOM 565 C CA . ASN A 1 71 ? 2.845 -7.465 -7.695 1.00 91.19 71 ASN A CA 1
ATOM 566 C C . ASN A 1 71 ? 1.362 -7.801 -7.912 1.00 91.19 71 ASN A C 1
ATOM 568 O O . ASN A 1 71 ? 1.060 -8.760 -8.624 1.00 91.19 71 ASN A O 1
ATOM 572 N N . HIS A 1 72 ? 0.456 -7.002 -7.349 1.00 91.44 72 H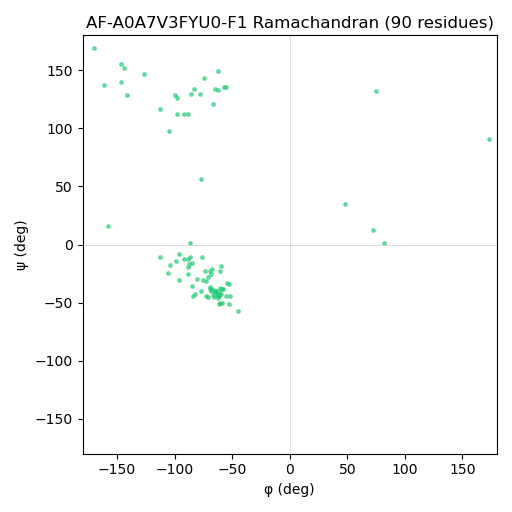IS A N 1
ATOM 573 C CA . HIS A 1 72 ? -0.991 -7.154 -7.490 1.00 91.44 72 HIS A CA 1
ATOM 574 C C . HIS A 1 72 ? -1.598 -6.277 -8.596 1.00 91.44 72 HIS A C 1
ATOM 576 O O . HIS A 1 72 ? -2.763 -6.462 -8.943 1.00 91.44 72 HIS A O 1
ATOM 582 N N . ILE A 1 73 ? -0.824 -5.370 -9.201 1.00 91.75 73 ILE A N 1
ATOM 583 C CA . ILE A 1 73 ? -1.239 -4.652 -10.413 1.00 91.75 73 ILE A CA 1
ATOM 584 C C . ILE A 1 73 ? -1.163 -5.610 -11.609 1.00 91.75 73 ILE A C 1
ATOM 586 O O . ILE A 1 73 ? -0.251 -6.446 -11.706 1.00 91.75 73 ILE A O 1
ATOM 590 N N . HIS A 1 74 ? -2.114 -5.479 -12.535 1.00 92.50 74 HIS A N 1
ATOM 591 C CA . HIS A 1 74 ? -2.112 -6.229 -13.786 1.00 92.50 74 HIS A CA 1
ATOM 592 C C . HIS A 1 74 ? -0.789 -6.004 -14.548 1.00 92.50 74 HIS A C 1
ATOM 594 O O . HIS A 1 74 ? -0.332 -4.863 -14.624 1.00 92.50 74 HIS A O 1
ATOM 600 N N . PRO A 1 75 ? -0.138 -7.046 -15.107 1.00 92.75 75 PRO A N 1
ATOM 601 C CA . PRO A 1 75 ? 1.203 -6.921 -15.686 1.00 92.75 75 PRO A CA 1
ATOM 602 C C . PRO A 1 75 ? 1.350 -5.834 -16.754 1.00 92.75 75 PRO A C 1
ATOM 604 O O . PRO A 1 75 ? 2.412 -5.224 -16.843 1.00 92.75 75 PRO A O 1
ATOM 607 N N . GLU A 1 76 ? 0.294 -5.586 -17.531 1.00 95.38 76 GLU A N 1
ATOM 608 C CA . GLU A 1 76 ? 0.279 -4.558 -18.580 1.00 95.38 76 GLU A CA 1
ATOM 609 C C . GLU A 1 76 ? 0.269 -3.132 -18.007 1.00 95.38 76 GLU A C 1
ATOM 611 O O . GLU A 1 76 ? 0.846 -2.234 -18.613 1.00 95.38 76 GLU A O 1
ATOM 616 N N . ASP A 1 77 ? -0.277 -2.943 -16.803 1.00 93.00 77 ASP A N 1
ATOM 617 C CA . ASP A 1 77 ? -0.459 -1.623 -16.186 1.00 93.00 77 ASP A CA 1
ATOM 618 C C . ASP A 1 77 ? 0.646 -1.273 -15.176 1.00 93.00 77 ASP A C 1
ATOM 620 O O . ASP A 1 77 ? 0.785 -0.119 -14.773 1.00 93.00 77 ASP A O 1
ATOM 624 N N . ARG A 1 78 ? 1.460 -2.252 -14.750 1.00 91.38 78 ARG A N 1
ATOM 625 C CA . ARG A 1 78 ? 2.480 -2.082 -13.692 1.00 91.38 78 ARG A CA 1
ATOM 626 C C . ARG A 1 78 ? 3.414 -0.908 -13.945 1.00 91.38 78 ARG A C 1
ATOM 628 O O . ARG A 1 78 ? 3.606 -0.070 -13.068 1.00 91.38 78 ARG A O 1
ATOM 635 N N . ALA A 1 79 ? 3.995 -0.860 -15.143 1.00 89.75 79 ALA A N 1
ATOM 636 C CA . ALA A 1 79 ? 4.997 0.142 -15.483 1.00 89.75 79 ALA A CA 1
ATOM 637 C C . ALA A 1 79 ? 4.405 1.559 -15.482 1.00 89.75 79 ALA A C 1
ATOM 639 O O . ALA A 1 79 ? 5.033 2.491 -14.980 1.00 89.75 79 ALA A O 1
ATOM 640 N N . GLU A 1 80 ? 3.190 1.714 -16.010 1.00 90.88 80 GLU A N 1
ATOM 641 C CA . GLU A 1 80 ? 2.506 3.004 -16.060 1.00 90.88 80 GLU A CA 1
ATOM 642 C C . GLU A 1 80 ? 2.055 3.450 -14.665 1.00 90.88 80 GLU A C 1
ATOM 644 O O . GLU A 1 80 ? 2.321 4.586 -14.269 1.00 90.88 80 GLU A O 1
ATOM 649 N N . ALA A 1 81 ? 1.467 2.547 -13.877 1.00 89.25 81 ALA A N 1
ATOM 650 C CA . ALA A 1 81 ? 1.029 2.831 -12.514 1.00 89.25 81 ALA A CA 1
ATOM 651 C C . ALA A 1 81 ? 2.198 3.230 -11.597 1.00 89.25 81 ALA A C 1
ATOM 653 O O . ALA A 1 81 ? 2.106 4.216 -10.863 1.00 89.25 81 ALA A O 1
ATOM 654 N N . GLU A 1 82 ? 3.327 2.517 -11.663 1.00 87.19 82 GLU A N 1
ATOM 655 C CA . GLU A 1 82 ? 4.532 2.870 -10.906 1.00 87.19 82 GLU A CA 1
ATOM 656 C C . GLU A 1 82 ? 5.096 4.233 -11.310 1.00 87.19 82 GLU A C 1
ATOM 658 O O . GLU A 1 82 ? 5.447 5.044 -10.445 1.00 87.19 82 GLU A O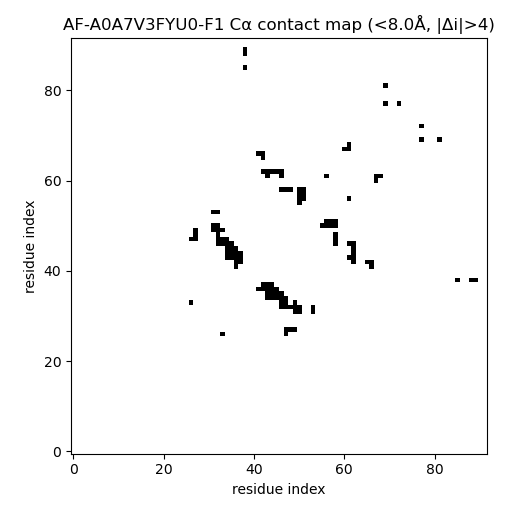 1
ATOM 663 N N . ALA A 1 83 ? 5.199 4.490 -12.618 1.00 88.00 83 ALA A N 1
ATOM 664 C CA . ALA A 1 83 ? 5.707 5.754 -13.135 1.00 88.00 83 ALA A CA 1
ATOM 665 C C . ALA A 1 83 ? 4.815 6.921 -12.697 1.00 88.00 83 ALA A C 1
ATOM 667 O O . ALA A 1 83 ? 5.324 7.942 -12.229 1.00 88.00 83 ALA A O 1
ATOM 668 N N . PHE A 1 84 ? 3.496 6.741 -12.782 1.00 87.56 84 PHE A N 1
ATOM 669 C CA . PHE A 1 84 ? 2.515 7.726 -12.350 1.00 87.56 84 PHE A CA 1
ATOM 670 C C . PHE A 1 84 ? 2.620 8.019 -10.851 1.00 87.56 84 PHE A C 1
ATOM 672 O O . PHE A 1 84 ? 2.761 9.180 -10.467 1.00 87.56 84 PHE A O 1
ATOM 679 N N . CYS A 1 85 ? 2.623 6.989 -9.997 1.00 83.62 85 CYS A N 1
ATOM 680 C CA . CYS A 1 85 ? 2.753 7.173 -8.550 1.00 83.62 85 CYS A CA 1
ATOM 681 C C . CYS A 1 85 ? 4.063 7.876 -8.184 1.00 83.62 85 CYS A C 1
ATOM 683 O O . CYS A 1 85 ? 4.064 8.799 -7.371 1.00 83.62 85 CYS A O 1
ATOM 685 N N . ARG A 1 86 ? 5.179 7.497 -8.817 1.00 83.81 86 ARG A N 1
ATOM 686 C CA . ARG A 1 86 ? 6.477 8.141 -8.584 1.00 83.81 86 ARG A CA 1
ATOM 687 C C . ARG A 1 86 ? 6.467 9.608 -9.002 1.00 83.81 86 ARG A C 1
ATOM 689 O O . ARG A 1 86 ? 6.982 10.450 -8.267 1.00 83.81 86 ARG A O 1
ATOM 696 N N . TRP A 1 87 ? 5.880 9.922 -10.154 1.00 85.44 87 TRP A N 1
ATOM 697 C CA . TRP A 1 87 ? 5.719 11.301 -10.603 1.00 85.44 87 TRP A CA 1
ATOM 698 C C . TRP A 1 87 ? 4.872 12.110 -9.614 1.00 85.44 87 TRP A C 1
ATOM 700 O O . TRP A 1 87 ? 5.329 13.150 -9.148 1.00 85.44 87 TRP A O 1
ATOM 710 N N . ALA A 1 88 ? 3.703 11.597 -9.225 1.00 82.25 88 ALA A N 1
ATOM 711 C CA . ALA A 1 88 ? 2.773 12.284 -8.330 1.00 82.25 88 ALA A CA 1
ATOM 712 C C . ALA A 1 88 ? 3.386 12.583 -6.952 1.00 82.25 88 ALA A C 1
ATOM 714 O O . ALA A 1 88 ? 3.166 13.655 -6.398 1.00 82.25 88 ALA A O 1
ATOM 715 N N . ILE A 1 89 ? 4.199 11.665 -6.423 1.00 77.56 89 ILE A N 1
ATOM 716 C CA . ILE A 1 89 ? 4.907 11.831 -5.147 1.00 77.56 89 ILE A CA 1
ATOM 717 C C . ILE A 1 89 ? 6.016 12.892 -5.232 1.00 77.56 89 ILE A C 1
ATOM 719 O O . ILE A 1 89 ? 6.260 13.604 -4.263 1.00 77.56 89 ILE A O 1
ATOM 723 N N . THR A 1 90 ? 6.716 12.984 -6.367 1.00 75.88 90 THR A N 1
ATOM 724 C CA . THR A 1 90 ? 7.873 13.890 -6.524 1.00 75.88 90 THR A CA 1
ATOM 725 C C . THR A 1 90 ? 7.467 15.289 -7.001 1.00 75.88 90 THR A C 1
ATOM 727 O O . THR A 1 90 ? 8.245 16.228 -6.873 1.00 75.88 90 THR A O 1
ATOM 730 N N . ALA A 1 91 ? 6.273 15.426 -7.581 1.00 70.38 91 ALA A N 1
ATOM 731 C CA . ALA A 1 91 ? 5.735 16.684 -8.095 1.00 70.38 91 ALA A CA 1
ATOM 732 C C . ALA A 1 91 ? 4.986 17.528 -7.040 1.00 70.38 91 ALA A C 1
ATOM 734 O O . ALA A 1 91 ? 4.457 18.583 -7.394 1.00 70.38 91 ALA A O 1
ATOM 735 N N . GLY A 1 92 ? 4.918 17.058 -5.787 1.00 51.81 92 GLY A N 1
ATOM 736 C CA . GLY A 1 92 ? 4.303 17.748 -4.644 1.00 51.81 92 GLY A CA 1
ATOM 737 C C . GLY A 1 92 ? 5.229 18.725 -3.931 1.00 51.81 92 GLY A C 1
ATOM 738 O O . GLY A 1 92 ? 6.443 18.433 -3.834 1.00 51.81 92 GLY A O 1
#

pLDDT: mean 76.56, std 18.32, range [36.56, 95.38]

Secondary structure (DSSP, 8-state):
---------SSSSSSHHHHHHHHHHHHHTSSS--EEEETTTTEEEEE-THHHHHH---HHHHHHSTTHHHHHS-TTTHHHHHHHHHHHHH--

Solvent-accessible surface area (backbone atoms only — not comparable to full-atom values): 5857 Å² total; per-residue (Å²): 135,88,80,91,81,87,87,85,84,75,78,75,71,63,66,71,59,55,61,61,52,53,55,51,52,56,56,69,71,44,100,53,68,54,70,42,56,42,88,88,76,67,43,40,77,42,63,39,74,48,35,34,74,76,74,67,46,57,52,63,50,52,55,71,39,87,56,41,68,60,73,71,41,57,82,88,50,33,67,58,53,53,52,48,54,53,48,60,66,68,74,106

Sequence (92 aa):
MAERQPQTDVARSLDQNSASSAHESLIDSIDGIVWEADPKALRFTFVSKQAERILGYPVRQWLEEPGFWVNHIHPEDRAEAEAFCRWAITAG

Radius of gyration: 21.11 Å; Cα contacts (8 Å, |Δi|>4): 64; chains: 1; bounding box: 28×27×82 Å

Foldseek 3Di:
DDDDDDPDDDPPPPVVVVVVVVVLVVCVPDPDWDWDADLVQRATPDIRCVCCVPVVDGRCCSHPPRCSVLVPDDPVCSVVVVVVVSCVVVVD